Protein AF-A0AAJ2NHM0-F1 (afdb_monomer_lite)

Structure (mmCIF, N/CA/C/O backbone):
data_AF-A0AAJ2NHM0-F1
#
_entry.id   AF-A0AAJ2NHM0-F1
#
loop_
_atom_site.group_PDB
_atom_site.id
_atom_site.type_symbol
_atom_site.label_atom_id
_atom_site.label_alt_id
_atom_site.label_comp_id
_atom_site.label_asym_id
_atom_site.label_entity_id
_atom_site.label_seq_id
_atom_site.pdbx_PDB_ins_code
_atom_site.Cartn_x
_atom_site.Cartn_y
_atom_site.Cartn_z
_atom_site.occupancy
_atom_site.B_iso_or_equiv
_atom_site.auth_seq_id
_atom_site.auth_comp_id
_atom_site.auth_asym_id
_atom_site.auth_atom_id
_atom_site.pdbx_PDB_model_num
ATOM 1 N N . MET A 1 1 ? -3.347 11.157 -1.816 1.00 74.62 1 MET A N 1
ATOM 2 C CA . MET A 1 1 ? -4.010 9.874 -2.076 1.00 74.62 1 MET A CA 1
ATOM 3 C C . MET A 1 1 ? -5.502 10.095 -1.977 1.00 74.62 1 MET A C 1
ATOM 5 O O . MET A 1 1 ? -6.019 10.303 -0.887 1.00 74.62 1 MET A O 1
ATOM 9 N N . LYS A 1 2 ? -6.136 10.195 -3.137 1.00 84.19 2 LYS A N 1
ATOM 10 C CA . LYS A 1 2 ? -7.582 10.243 -3.326 1.00 84.19 2 LYS A CA 1
ATOM 11 C C . LYS A 1 2 ? -8.130 8.821 -3.425 1.00 84.19 2 LYS A C 1
ATOM 13 O O . LYS A 1 2 ? -9.092 8.513 -2.736 1.00 84.19 2 LYS A O 1
ATOM 18 N N . ASP A 1 3 ? -7.444 7.968 -4.189 1.00 89.88 3 ASP A N 1
ATOM 19 C CA . ASP A 1 3 ? -7.868 6.602 -4.480 1.00 89.88 3 ASP A CA 1
ATOM 20 C C . ASP A 1 3 ? -6.742 5.601 -4.192 1.00 89.88 3 ASP A C 1
ATOM 22 O O . ASP A 1 3 ? -5.581 5.812 -4.554 1.00 89.88 3 ASP A O 1
ATOM 26 N N . LEU A 1 4 ? -7.099 4.491 -3.546 1.00 91.81 4 LEU A N 1
ATOM 27 C CA . LEU A 1 4 ? -6.212 3.367 -3.262 1.00 91.81 4 LEU A CA 1
ATOM 28 C C . LEU A 1 4 ? -6.921 2.061 -3.619 1.00 91.81 4 LEU A C 1
ATOM 30 O O . LEU A 1 4 ? -8.015 1.796 -3.124 1.00 91.81 4 LEU A O 1
ATOM 34 N N . ILE A 1 5 ? -6.270 1.228 -4.429 1.00 94.75 5 ILE A N 1
ATOM 35 C CA . ILE A 1 5 ? -6.724 -0.127 -4.752 1.00 94.75 5 ILE A CA 1
ATOM 36 C C . ILE A 1 5 ? -5.659 -1.115 -4.291 1.00 94.75 5 ILE A C 1
ATOM 38 O O . ILE A 1 5 ? -4.505 -1.017 -4.701 1.00 94.75 5 ILE A O 1
ATOM 42 N N . ILE A 1 6 ? -6.064 -2.081 -3.467 1.00 95.19 6 ILE A N 1
ATOM 43 C CA . ILE A 1 6 ? -5.276 -3.264 -3.114 1.00 95.19 6 ILE A CA 1
ATOM 44 C C . ILE A 1 6 ? -6.145 -4.474 -3.449 1.00 95.19 6 ILE A C 1
ATOM 46 O O . ILE A 1 6 ? -7.145 -4.719 -2.775 1.00 95.19 6 ILE A O 1
ATOM 50 N N . GLU A 1 7 ? -5.794 -5.214 -4.498 1.00 96.12 7 GLU A N 1
ATOM 51 C CA . GLU A 1 7 ? -6.589 -6.353 -4.962 1.00 96.12 7 GLU A CA 1
ATOM 52 C C . GLU A 1 7 ? -5.850 -7.671 -4.745 1.00 96.12 7 GLU A C 1
ATOM 54 O O . GLU A 1 7 ? -4.708 -7.857 -5.179 1.00 96.12 7 GLU A O 1
ATOM 59 N N . TYR A 1 8 ? -6.560 -8.611 -4.123 1.00 95.88 8 TYR A N 1
ATOM 60 C CA . TYR A 1 8 ? -6.185 -10.014 -4.060 1.00 95.88 8 TYR A CA 1
ATOM 61 C C . TYR A 1 8 ? -7.289 -10.857 -4.689 1.00 95.88 8 TYR A C 1
ATOM 63 O O . TYR A 1 8 ? -8.471 -10.649 -4.417 1.00 95.88 8 TYR A O 1
ATOM 71 N N . ARG A 1 9 ? -6.904 -11.846 -5.491 1.00 97.50 9 ARG A N 1
ATOM 72 C CA . ARG A 1 9 ? -7.817 -12.816 -6.099 1.00 97.50 9 ARG A CA 1
ATOM 73 C C . ARG A 1 9 ? -7.289 -14.210 -5.828 1.00 97.50 9 ARG A C 1
ATOM 75 O O . ARG A 1 9 ? -6.108 -14.472 -6.044 1.00 97.50 9 ARG A O 1
ATOM 82 N N . ASP A 1 10 ? -8.140 -15.075 -5.286 1.00 97.12 10 ASP A N 1
ATOM 83 C CA . ASP A 1 10 ? -7.780 -16.448 -4.908 1.00 97.12 10 ASP A CA 1
ATOM 84 C C . ASP A 1 10 ? -6.532 -16.521 -4.003 1.00 97.12 10 ASP A C 1
ATOM 86 O O . ASP A 1 10 ? -5.660 -17.374 -4.162 1.00 97.12 10 ASP A O 1
ATOM 90 N N . GLY A 1 11 ? -6.408 -15.564 -3.077 1.00 93.69 11 GLY A N 1
ATOM 91 C CA . GLY A 1 11 ? -5.265 -15.449 -2.166 1.00 93.69 11 GLY A CA 1
ATOM 92 C C . GLY A 1 11 ? -3.969 -14.931 -2.805 1.00 93.69 11 GLY A C 1
ATOM 93 O O . GLY A 1 11 ? -2.955 -14.838 -2.118 1.00 93.69 11 GLY A O 1
ATOM 94 N N . LYS A 1 12 ? -3.974 -14.570 -4.094 1.00 94.19 12 LYS A N 1
ATOM 95 C CA . LYS A 1 12 ? -2.815 -14.020 -4.807 1.00 94.19 12 LYS A CA 1
ATOM 96 C C . LYS A 1 12 ? -2.938 -12.516 -4.968 1.00 94.19 12 LYS A C 1
ATOM 98 O O . LYS A 1 12 ? -4.018 -12.009 -5.259 1.00 94.19 12 LYS A O 1
ATOM 103 N N . PHE A 1 13 ? -1.817 -11.821 -4.809 1.00 92.75 13 PHE A N 1
ATOM 104 C CA . PHE A 1 13 ? -1.723 -10.395 -5.097 1.00 92.75 13 PHE A CA 1
ATOM 105 C C . PHE A 1 13 ? -1.952 -10.149 -6.593 1.00 92.75 13 PHE A C 1
ATOM 107 O O . PHE A 1 13 ? -1.294 -10.779 -7.423 1.00 92.75 13 PHE A O 1
ATOM 114 N N . VAL A 1 14 ? -2.897 -9.265 -6.919 1.00 94.88 14 VAL A N 1
ATOM 115 C CA . VAL A 1 14 ? -3.233 -8.887 -8.299 1.00 94.88 14 VAL A CA 1
ATOM 116 C C . VAL A 1 14 ? -2.652 -7.520 -8.623 1.00 94.88 14 VAL A C 1
ATOM 118 O O . VAL A 1 14 ? -1.905 -7.404 -9.588 1.00 94.88 14 VAL A O 1
ATOM 121 N N . GLN A 1 15 ? -2.971 -6.500 -7.822 1.00 95.25 15 GLN A N 1
ATOM 122 C CA . GLN A 1 15 ? -2.502 -5.137 -8.063 1.00 95.25 15 GLN A CA 1
ATOM 123 C C . GLN A 1 15 ? -2.487 -4.279 -6.798 1.00 95.25 15 GLN A C 1
ATOM 125 O O . GLN A 1 15 ? -3.258 -4.482 -5.855 1.00 95.25 15 GLN A O 1
ATOM 130 N N . LEU A 1 16 ? -1.627 -3.266 -6.847 1.00 95.50 16 LEU A N 1
ATOM 131 C CA . LEU A 1 16 ? -1.645 -2.092 -5.990 1.00 95.50 16 LEU A CA 1
ATOM 132 C C . LEU A 1 16 ? -1.684 -0.870 -6.909 1.00 95.50 16 LEU A C 1
ATOM 134 O O . LEU A 1 16 ? -0.778 -0.709 -7.724 1.00 95.50 16 LEU A O 1
ATOM 138 N N . ALA A 1 17 ? -2.685 -0.005 -6.762 1.00 94.75 17 ALA A N 1
ATOM 139 C CA . ALA A 1 17 ? -2.756 1.252 -7.501 1.00 94.75 17 ALA A CA 1
ATOM 140 C C . ALA A 1 17 ? -3.032 2.436 -6.570 1.00 94.75 17 ALA A C 1
ATOM 142 O O . ALA A 1 17 ? -3.893 2.352 -5.692 1.00 94.75 17 ALA A O 1
ATOM 143 N N . ILE A 1 18 ? -2.305 3.537 -6.775 1.00 92.69 18 ILE A N 1
ATOM 144 C CA . ILE A 1 18 ? -2.462 4.789 -6.024 1.00 92.69 18 ILE A CA 1
ATOM 145 C C . ILE A 1 18 ? -2.797 5.893 -7.015 1.00 92.69 18 ILE A C 1
ATOM 147 O O . ILE A 1 18 ? -2.022 6.143 -7.935 1.00 92.69 18 ILE A O 1
ATOM 151 N N . ASP A 1 19 ? -3.938 6.555 -6.830 1.00 91.81 19 ASP A N 1
ATOM 152 C CA . ASP A 1 19 ? -4.383 7.670 -7.675 1.00 91.81 19 ASP A CA 1
ATOM 153 C C . ASP A 1 19 ? -4.350 7.328 -9.188 1.00 91.81 19 ASP A C 1
ATOM 155 O O . ASP A 1 19 ? -4.018 8.160 -10.030 1.00 91.81 19 ASP A O 1
ATOM 159 N N . GLY A 1 20 ? -4.670 6.071 -9.530 1.00 92.62 20 GLY A N 1
ATOM 160 C CA . GLY A 1 20 ? -4.668 5.542 -10.902 1.00 92.62 20 GLY A CA 1
ATOM 161 C C . GLY A 1 20 ? -3.319 5.015 -11.413 1.00 92.62 20 GLY A C 1
ATOM 162 O O . GLY A 1 20 ? -3.261 4.498 -12.526 1.00 92.62 20 GLY A O 1
ATOM 163 N N . VAL A 1 21 ? -2.244 5.106 -10.624 1.00 91.38 21 VAL A N 1
ATOM 164 C CA . VAL A 1 21 ? -0.911 4.595 -10.981 1.00 91.38 21 VAL A CA 1
ATOM 165 C C . VAL A 1 21 ? -0.699 3.204 -10.392 1.00 91.38 21 VAL A C 1
ATOM 167 O O . VAL A 1 21 ? -0.668 3.045 -9.172 1.00 91.38 21 VAL A O 1
ATOM 170 N N . GLU A 1 22 ? -0.521 2.207 -11.258 1.00 93.38 22 GLU A N 1
ATOM 171 C CA . GLU A 1 22 ? -0.207 0.829 -10.870 1.00 93.38 22 GLU A CA 1
ATOM 172 C C . GLU A 1 22 ? 1.259 0.689 -10.423 1.00 93.38 22 GLU A C 1
ATOM 174 O O . GLU A 1 22 ? 2.189 1.117 -11.112 1.00 93.38 22 GLU A O 1
ATOM 179 N N . MET A 1 23 ? 1.469 0.051 -9.272 1.00 91.00 23 MET A N 1
ATOM 180 C CA . MET A 1 23 ? 2.786 -0.219 -8.700 1.00 91.00 23 MET A CA 1
ATOM 181 C C . MET A 1 23 ? 3.253 -1.629 -9.070 1.00 91.00 23 MET A C 1
ATOM 183 O O . MET A 1 23 ? 2.605 -2.621 -8.736 1.00 91.00 23 MET A O 1
ATOM 187 N N . LYS A 1 24 ? 4.422 -1.733 -9.709 1.00 89.88 24 LYS A N 1
ATOM 188 C CA . LYS A 1 24 ? 5.037 -3.014 -10.095 1.00 89.88 24 LYS A CA 1
ATOM 189 C C . LYS A 1 24 ? 6.062 -3.491 -9.065 1.00 89.88 24 LYS A C 1
ATOM 191 O O . LYS A 1 24 ? 6.630 -2.696 -8.324 1.00 89.88 24 LYS A O 1
ATOM 196 N N . HIS A 1 25 ? 6.325 -4.801 -9.060 1.00 90.81 25 HIS A N 1
ATOM 197 C CA . HIS A 1 25 ? 7.372 -5.449 -8.249 1.00 90.81 25 HIS A CA 1
ATOM 198 C C . HIS A 1 25 ? 7.278 -5.180 -6.738 1.00 90.81 25 HIS A C 1
ATOM 200 O O . HIS A 1 25 ? 8.296 -5.119 -6.042 1.00 90.81 25 HIS A O 1
ATOM 206 N N . VAL A 1 26 ? 6.051 -5.037 -6.236 1.00 92.75 26 VAL A N 1
ATOM 207 C CA . VAL A 1 26 ? 5.762 -4.885 -4.809 1.00 92.75 26 VAL A CA 1
ATOM 208 C C . VAL A 1 26 ? 6.077 -6.191 -4.082 1.00 92.75 26 VAL A C 1
ATOM 210 O O . VAL A 1 26 ? 5.622 -7.261 -4.479 1.00 92.75 26 VAL A O 1
ATOM 213 N N . THR A 1 27 ? 6.862 -6.101 -3.013 1.00 93.56 27 THR A N 1
ATOM 214 C CA . THR A 1 27 ? 7.251 -7.235 -2.162 1.00 93.56 27 THR A CA 1
ATOM 215 C C . THR A 1 27 ? 6.597 -7.188 -0.788 1.00 93.56 27 THR A C 1
ATOM 217 O O . THR A 1 27 ? 6.428 -8.226 -0.155 1.00 93.56 27 THR A O 1
ATOM 220 N N . SER A 1 28 ? 6.217 -5.999 -0.320 1.00 94.94 28 SER A N 1
ATOM 221 C CA . SER A 1 28 ? 5.551 -5.799 0.965 1.00 94.94 28 SER A CA 1
ATOM 222 C C . SER A 1 28 ? 4.591 -4.621 0.888 1.00 94.94 28 SER A C 1
ATOM 224 O O . SER A 1 28 ? 4.890 -3.601 0.262 1.00 94.94 28 SER A O 1
ATOM 226 N N . ILE A 1 29 ? 3.448 -4.778 1.552 1.00 94.88 29 ILE A N 1
ATOM 227 C CA . ILE A 1 29 ? 2.419 -3.757 1.710 1.00 94.88 29 ILE A CA 1
ATOM 228 C C . ILE A 1 29 ? 2.044 -3.718 3.187 1.00 94.88 29 ILE A C 1
ATOM 230 O O . ILE A 1 29 ? 1.639 -4.729 3.758 1.00 94.88 29 ILE A O 1
ATOM 234 N N . GLN A 1 30 ? 2.136 -2.539 3.79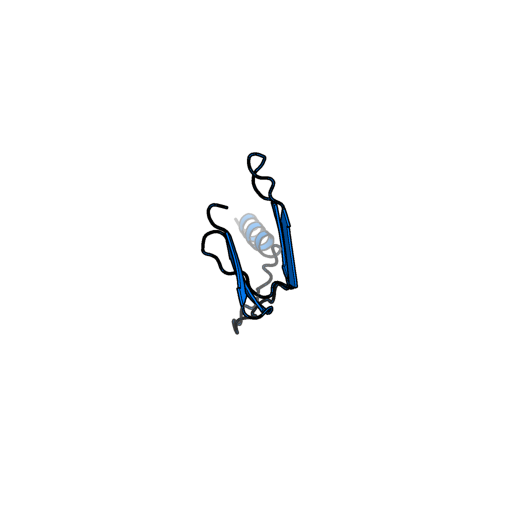0 1.00 95.12 30 GLN A N 1
ATOM 235 C CA . GLN A 1 30 ? 1.598 -2.264 5.113 1.00 95.12 30 GLN A CA 1
ATOM 236 C C . GLN A 1 30 ? 0.647 -1.078 5.012 1.00 95.12 30 GLN A C 1
ATOM 238 O O . GLN A 1 30 ? 1.036 0.006 4.583 1.00 95.12 30 GLN A O 1
ATOM 243 N N . PHE A 1 31 ? -0.601 -1.285 5.419 1.00 92.88 31 PHE A N 1
ATOM 244 C CA . PHE A 1 31 ? -1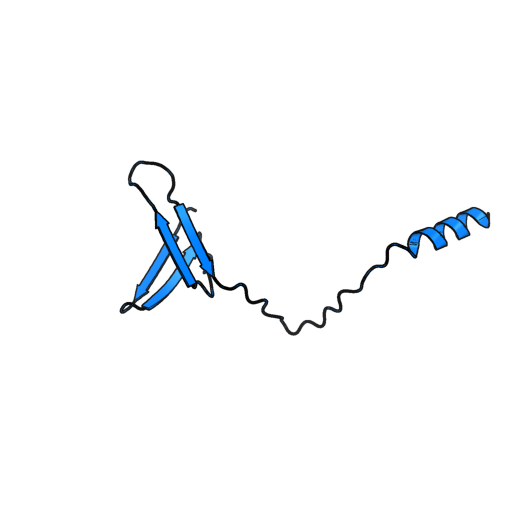.635 -0.260 5.403 1.00 92.88 31 PHE A CA 1
ATOM 245 C C . PHE A 1 31 ? -2.209 -0.082 6.808 1.00 92.88 31 PHE A C 1
ATOM 247 O O . PHE A 1 31 ? -2.571 -1.062 7.457 1.00 92.88 31 PHE A O 1
ATOM 254 N N . SER A 1 32 ? -2.277 1.162 7.277 1.00 91.75 32 SER A N 1
ATOM 255 C CA . SER A 1 32 ? -2.849 1.534 8.569 1.00 91.75 32 SER A CA 1
ATOM 256 C C . SER A 1 32 ? -3.870 2.646 8.378 1.00 91.75 32 SER A C 1
ATOM 258 O O . SER A 1 32 ? -3.574 3.681 7.777 1.00 91.75 32 SER A O 1
ATOM 260 N N . HIS A 1 33 ? -5.076 2.428 8.889 1.00 90.06 33 HIS A N 1
ATOM 261 C CA . HIS A 1 33 ? -6.179 3.370 8.805 1.00 90.06 33 HIS A CA 1
ATOM 262 C C . HIS A 1 33 ? -7.058 3.233 10.044 1.00 90.06 33 HIS A C 1
ATOM 264 O O . HIS A 1 33 ? -7.566 2.145 10.324 1.00 90.06 33 HIS A O 1
ATOM 270 N N . THR A 1 34 ? -7.272 4.346 10.742 1.00 91.25 34 THR A N 1
ATOM 271 C CA . THR A 1 34 ? -8.265 4.443 11.811 1.00 91.25 34 THR A CA 1
ATOM 272 C C . THR A 1 34 ? -9.421 5.304 11.319 1.00 91.25 34 THR A C 1
ATOM 274 O O . THR A 1 34 ? -9.234 6.463 10.950 1.00 91.25 34 THR A O 1
ATOM 277 N N . VAL A 1 35 ? -10.624 4.728 11.285 1.00 89.06 35 VAL A N 1
ATOM 278 C CA . VAL A 1 35 ? -11.822 5.409 10.775 1.00 89.06 35 VAL A CA 1
ATOM 279 C C . VAL A 1 35 ? -12.126 6.642 11.625 1.00 89.06 35 VAL A C 1
ATOM 281 O O . VAL A 1 35 ? -12.259 6.539 12.841 1.00 89.06 35 VAL A O 1
ATOM 284 N N . GLY A 1 36 ? -12.286 7.794 10.972 1.00 87.50 36 GLY A N 1
ATOM 285 C CA . GLY A 1 36 ? -12.617 9.059 11.637 1.00 87.50 36 GLY A CA 1
ATOM 286 C C . GLY A 1 36 ? -11.420 9.801 12.237 1.00 87.50 36 GLY A C 1
ATOM 287 O O . GLY A 1 36 ? -11.617 10.855 12.835 1.00 87.50 36 GLY A O 1
ATOM 288 N N . GLU A 1 37 ? -10.200 9.287 12.065 1.00 86.69 37 GLU A N 1
ATOM 289 C CA . GLU A 1 37 ? -8.969 9.943 12.508 1.00 86.69 37 GLU A CA 1
ATOM 290 C C . GLU A 1 37 ? -8.140 10.460 11.313 1.00 86.69 37 GLU A C 1
ATOM 292 O O . GLU A 1 37 ? -8.679 10.937 10.314 1.00 86.69 37 GLU A O 1
ATOM 297 N N . ASN A 1 38 ? -6.811 10.417 11.440 1.00 80.12 38 ASN A N 1
ATOM 298 C CA . ASN A 1 38 ? -5.852 10.908 10.460 1.00 80.12 38 ASN A CA 1
ATOM 299 C C . ASN A 1 38 ? -5.962 10.198 9.104 1.00 80.12 38 ASN A C 1
ATOM 301 O O . ASN A 1 38 ? -6.511 9.104 8.967 1.00 80.12 38 ASN A O 1
ATOM 305 N N . VAL A 1 39 ? -5.345 10.817 8.095 1.00 84.81 39 VAL A N 1
ATOM 306 C CA . VAL A 1 39 ? -5.181 10.214 6.770 1.00 84.81 39 VAL A CA 1
ATOM 307 C C . VAL A 1 39 ? -4.511 8.833 6.867 1.00 84.81 39 VAL A C 1
ATOM 309 O O . VAL A 1 39 ? -3.587 8.653 7.668 1.00 84.81 39 VAL A O 1
ATOM 312 N N . PRO A 1 40 ? -4.947 7.849 6.059 1.00 88.44 40 PRO A N 1
ATOM 313 C CA . PRO A 1 40 ? -4.373 6.513 6.090 1.00 88.44 40 PRO A CA 1
ATOM 314 C C . PRO A 1 40 ? -2.886 6.533 5.727 1.00 88.44 40 PRO A C 1
ATOM 316 O O . PRO A 1 40 ? -2.445 7.282 4.853 1.00 88.44 40 PRO A O 1
ATOM 319 N N . THR A 1 41 ? -2.116 5.668 6.381 1.00 90.88 41 THR A N 1
ATOM 320 C CA . THR A 1 41 ? -0.693 5.463 6.101 1.00 90.88 41 THR A CA 1
ATOM 321 C C . THR A 1 41 ? -0.514 4.193 5.282 1.00 90.88 41 THR A C 1
ATOM 323 O O . THR A 1 41 ? -0.971 3.121 5.677 1.00 90.88 41 THR A O 1
ATOM 326 N N . LEU A 1 42 ? 0.183 4.307 4.154 1.00 92.06 42 LEU A N 1
ATOM 327 C CA . LEU A 1 42 ? 0.550 3.189 3.293 1.00 92.06 42 LEU A CA 1
ATOM 328 C C . LEU A 1 42 ? 2.073 3.145 3.149 1.00 92.06 42 LEU A C 1
ATOM 330 O O . LEU A 1 42 ? 2.688 4.113 2.705 1.00 92.06 42 LEU A O 1
ATOM 334 N N . THR A 1 43 ? 2.675 2.016 3.505 1.00 93.75 43 THR A N 1
ATOM 335 C CA . THR A 1 43 ? 4.091 1.719 3.288 1.00 93.75 43 THR A CA 1
ATOM 336 C C . THR A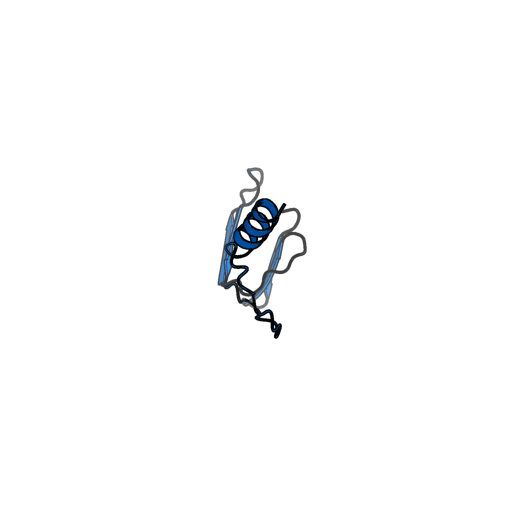 1 43 ? 4.203 0.586 2.283 1.00 93.75 43 THR A C 1
ATOM 338 O O . THR A 1 43 ? 3.570 -0.458 2.427 1.00 93.75 43 THR A O 1
ATOM 341 N N . VAL A 1 44 ? 5.0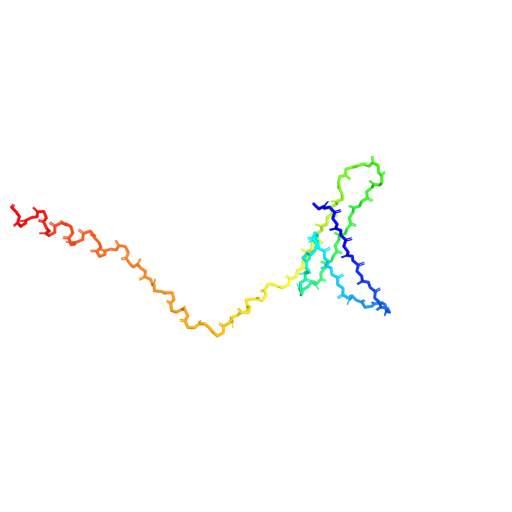21 0.803 1.258 1.00 93.38 44 VAL A N 1
ATOM 342 C CA . VAL A 1 44 ? 5.246 -0.152 0.175 1.00 93.38 44 VAL A CA 1
ATOM 343 C C . VAL A 1 44 ? 6.740 -0.399 0.081 1.00 93.38 44 VAL A C 1
ATOM 345 O O . VAL A 1 44 ? 7.537 0.535 0.136 1.00 93.38 44 VAL A O 1
ATOM 348 N N . SER A 1 45 ? 7.132 -1.657 -0.052 1.00 94.44 45 SER A N 1
ATOM 349 C CA . SER A 1 45 ? 8.490 -2.027 -0.443 1.00 94.44 45 SER A CA 1
ATOM 350 C C . SER A 1 45 ? 8.428 -2.839 -1.721 1.00 94.44 45 SER A C 1
ATOM 352 O O . SER A 1 45 ? 7.465 -3.568 -1.962 1.00 94.44 45 SER A O 1
ATOM 354 N N . GLY A 1 46 ? 9.448 -2.698 -2.552 1.00 91.94 46 GLY A N 1
ATOM 355 C CA . GLY A 1 46 ? 9.526 -3.378 -3.829 1.00 91.94 46 GLY A CA 1
ATOM 356 C C . GLY A 1 46 ? 10.902 -3.221 -4.445 1.00 91.94 46 GLY A C 1
ATOM 357 O O . GLY A 1 46 ? 11.764 -2.514 -3.917 1.00 91.94 46 GLY A O 1
ATOM 358 N N . HIS A 1 47 ? 11.105 -3.892 -5.568 1.00 90.31 47 HIS A N 1
ATOM 359 C CA . HIS A 1 47 ? 12.332 -3.750 -6.334 1.00 90.31 47 HIS A CA 1
ATOM 360 C C . HIS A 1 47 ? 12.154 -2.692 -7.414 1.00 90.31 47 HIS A C 1
ATOM 362 O O . HIS A 1 47 ? 11.237 -2.771 -8.226 1.00 90.31 47 HIS A O 1
ATOM 368 N N . VAL A 1 48 ? 13.082 -1.741 -7.467 1.00 82.94 48 VAL A N 1
ATOM 36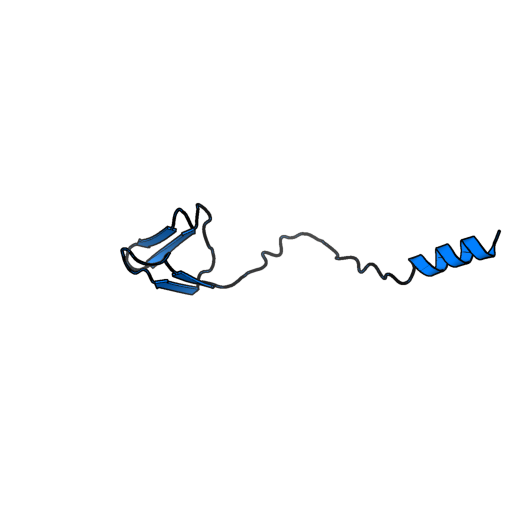9 C CA . VAL A 1 48 ? 13.204 -0.844 -8.613 1.00 82.94 48 VAL A CA 1
ATOM 370 C C . VAL A 1 48 ? 14.130 -1.526 -9.602 1.00 82.94 48 VAL A C 1
ATOM 372 O O . VAL A 1 48 ? 15.340 -1.592 -9.394 1.00 82.94 48 VAL A O 1
ATOM 375 N N . TRP A 1 49 ? 13.552 -2.090 -10.652 1.00 76.62 49 TRP A N 1
ATOM 376 C CA . TRP A 1 49 ? 14.333 -2.552 -11.783 1.00 76.62 49 TRP A CA 1
ATOM 377 C C . TRP A 1 49 ? 14.478 -1.336 -12.680 1.00 76.62 49 TRP A C 1
ATOM 379 O O . TRP A 1 49 ? 13.477 -0.770 -13.123 1.00 76.62 49 TRP A O 1
ATOM 389 N N . SER A 1 50 ? 15.711 -0.907 -12.940 1.00 63.00 50 SER A N 1
ATOM 390 C CA . SER A 1 50 ? 15.918 -0.176 -14.173 1.00 63.00 50 SER A CA 1
ATOM 391 C C . SER A 1 50 ? 15.609 -1.182 -15.272 1.00 63.00 50 SER A C 1
ATOM 393 O O . SER A 1 50 ? 16.378 -2.106 -15.534 1.00 63.00 50 SER A O 1
ATOM 395 N N . GLU A 1 51 ? 14.460 -1.033 -15.923 1.00 57.28 51 GLU A N 1
ATOM 396 C CA . GLU A 1 51 ? 14.431 -1.405 -17.322 1.00 57.28 51 GLU A CA 1
ATOM 397 C C . GLU A 1 51 ? 15.479 -0.499 -17.970 1.00 57.28 51 GLU A C 1
ATOM 399 O O . GLU A 1 51 ? 15.217 0.656 -18.304 1.00 57.28 51 GLU A O 1
ATOM 404 N N . TYR A 1 52 ? 16.719 -0.994 -18.051 1.00 47.06 52 TYR A N 1
ATOM 405 C CA . TYR A 1 52 ? 17.644 -0.582 -19.087 1.00 47.06 52 TYR A CA 1
ATOM 406 C C . TYR A 1 52 ? 16.896 -0.889 -20.379 1.00 47.06 52 TYR A C 1
ATOM 408 O O . TYR A 1 52 ? 16.999 -1.974 -20.954 1.00 47.06 52 TYR A O 1
ATOM 416 N N . GLY A 1 53 ? 16.085 0.073 -20.820 1.00 46.03 53 GLY A N 1
ATOM 417 C CA . GLY A 1 53 ? 15.779 0.193 -22.220 1.00 46.03 53 GLY A CA 1
ATOM 418 C C . GLY A 1 53 ? 17.116 0.069 -22.933 1.00 46.03 53 GLY A C 1
ATOM 419 O O . GLY A 1 53 ? 18.111 0.661 -22.508 1.00 46.03 53 GLY A O 1
ATOM 420 N N . LYS A 1 54 ? 17.157 -0.749 -23.980 1.00 46.91 54 LYS A N 1
ATOM 421 C CA . LYS A 1 54 ? 18.153 -0.598 -25.035 1.00 46.91 54 LYS A CA 1
ATOM 422 C C . LYS A 1 54 ? 18.115 0.862 -25.484 1.00 46.91 54 LYS A C 1
ATOM 424 O O . LYS A 1 54 ? 17.322 1.247 -26.332 1.00 46.91 54 LYS A O 1
ATOM 429 N N . GLY A 1 55 ? 18.917 1.671 -24.832 1.00 45.59 55 GLY A N 1
ATOM 430 C CA . GLY A 1 55 ? 19.173 3.052 -25.125 1.00 45.59 55 GLY A CA 1
ATOM 431 C C . GLY A 1 55 ? 20.659 3.156 -24.921 1.00 45.59 55 GLY A C 1
ATOM 432 O O . GLY A 1 55 ? 21.123 3.164 -23.784 1.00 45.59 55 GLY A O 1
ATOM 433 N N . ASP A 1 56 ? 21.393 3.169 -26.026 1.00 48.97 56 ASP A N 1
ATOM 434 C CA . ASP A 1 56 ? 22.790 3.573 -26.070 1.00 48.97 56 ASP A CA 1
ATOM 435 C C . ASP A 1 56 ? 22.872 5.045 -25.642 1.00 48.97 56 ASP A C 1
ATOM 437 O O . ASP A 1 56 ? 23.076 5.951 -26.441 1.00 48.97 56 ASP A O 1
ATOM 441 N N . GLN A 1 57 ? 22.646 5.318 -24.364 1.00 54.66 57 GLN A N 1
ATOM 442 C CA . GLN A 1 57 ? 22.930 6.601 -23.760 1.00 54.66 57 GLN A CA 1
ATOM 443 C C . GLN A 1 57 ? 24.278 6.447 -23.083 1.00 54.66 57 GLN A C 1
ATOM 445 O O . GLN A 1 57 ? 24.392 6.225 -21.878 1.00 54.66 57 GLN A O 1
ATOM 450 N N . LYS A 1 58 ? 25.322 6.551 -23.912 1.00 49.34 58 LYS A N 1
ATOM 451 C CA . LYS A 1 58 ? 26.650 6.954 -23.461 1.00 49.34 58 LYS A CA 1
ATOM 452 C C . LYS A 1 58 ? 26.456 8.278 -22.717 1.00 49.34 58 LYS A C 1
ATOM 454 O O . LYS A 1 58 ? 26.324 9.326 -23.342 1.00 49.34 58 LYS A O 1
ATOM 459 N N . LEU A 1 59 ? 26.378 8.216 -21.390 1.00 54.50 59 LEU A N 1
ATOM 460 C CA . LEU A 1 59 ? 26.490 9.391 -20.540 1.00 54.50 59 LEU A CA 1
ATOM 461 C C . LEU A 1 59 ? 27.899 9.937 -20.756 1.00 54.50 59 LEU A C 1
ATOM 463 O O . LEU A 1 59 ? 28.880 9.383 -20.261 1.00 54.50 59 LEU A O 1
ATOM 467 N N . GLU A 1 60 ? 28.008 10.965 -21.587 1.00 59.44 60 GLU A N 1
ATOM 468 C CA . GLU A 1 60 ? 29.275 11.629 -21.822 1.00 59.44 60 GLU A CA 1
ATOM 469 C C . GLU A 1 60 ? 29.620 12.434 -20.568 1.00 59.44 60 GLU A C 1
ATOM 471 O O . GLU A 1 60 ? 28.881 13.335 -20.164 1.00 59.44 60 GLU A O 1
ATOM 476 N N . GLN A 1 61 ? 30.718 12.062 -19.905 1.00 61.00 61 GLN A N 1
ATOM 477 C CA . GLN A 1 61 ? 31.299 12.889 -18.856 1.00 61.00 61 GLN A CA 1
ATOM 478 C C . GLN A 1 61 ? 31.696 14.224 -19.481 1.00 61.00 61 GLN A C 1
ATOM 480 O O . GLN A 1 61 ? 32.641 14.303 -20.263 1.00 61.00 61 GLN A O 1
ATOM 485 N N . VAL A 1 62 ? 30.965 15.279 -19.132 1.00 60.00 62 VAL A N 1
ATOM 486 C CA . VAL A 1 62 ? 31.403 16.644 -19.402 1.00 60.00 62 VAL A CA 1
ATOM 487 C C . VAL A 1 62 ? 32.447 16.989 -18.349 1.00 60.00 62 VAL A C 1
ATOM 489 O O . VAL A 1 62 ? 32.117 17.419 -17.241 1.00 60.00 62 VAL A O 1
ATOM 492 N N . ASP A 1 63 ? 33.717 16.780 -18.690 1.00 61.12 63 ASP A N 1
ATOM 493 C CA . ASP A 1 63 ? 34.825 17.328 -17.918 1.00 61.12 63 ASP A CA 1
ATOM 494 C C . ASP A 1 63 ? 34.741 18.860 -17.962 1.00 61.12 63 ASP A C 1
ATOM 496 O O . ASP A 1 63 ? 34.995 19.505 -18.980 1.00 61.12 63 ASP A O 1
ATOM 500 N N . LYS A 1 64 ? 34.387 19.472 -16.826 1.00 58.88 64 LYS A N 1
ATOM 501 C CA . LYS A 1 64 ? 34.286 20.937 -16.657 1.00 58.88 64 LYS A CA 1
ATOM 502 C C . LYS A 1 64 ? 35.632 21.665 -16.797 1.00 58.88 64 LYS A C 1
ATOM 504 O O . LYS A 1 64 ? 35.679 22.883 -16.640 1.00 58.88 64 LYS A O 1
ATOM 509 N N . GLN A 1 65 ? 36.725 20.948 -17.052 1.00 55.75 65 GLN A N 1
ATOM 510 C CA . GLN A 1 65 ? 38.076 21.499 -17.027 1.00 55.75 65 GLN A CA 1
ATOM 511 C C . GL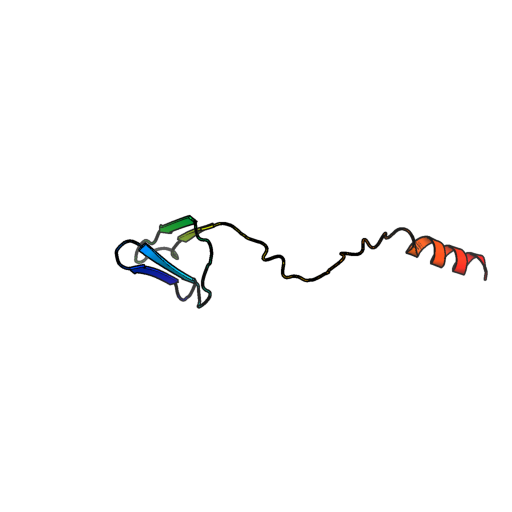N A 1 65 ? 38.512 22.122 -18.362 1.00 55.75 65 GLN A C 1
ATOM 513 O O . GLN A 1 65 ? 39.446 22.920 -18.380 1.00 55.75 65 GLN A O 1
ATOM 518 N N . THR A 1 66 ? 37.821 21.839 -19.469 1.00 55.16 66 THR A N 1
ATOM 519 C CA . THR A 1 66 ? 38.201 22.371 -20.791 1.00 55.16 66 THR A CA 1
ATOM 520 C C . THR A 1 66 ? 37.734 23.815 -21.005 1.00 55.16 66 THR A C 1
ATOM 522 O O . THR A 1 66 ? 38.446 24.604 -21.617 1.00 55.16 66 THR A O 1
ATOM 525 N N . SER A 1 67 ? 36.589 24.203 -20.425 1.00 55.28 67 SER A N 1
ATOM 526 C CA . SER A 1 67 ? 35.964 25.517 -20.669 1.00 55.28 67 SER A CA 1
ATOM 527 C C . SER A 1 67 ? 36.791 26.707 -20.172 1.00 55.28 67 SER A C 1
ATOM 529 O O . SER A 1 67 ? 36.691 27.787 -20.742 1.00 55.28 67 SER A O 1
ATOM 531 N N . TRP A 1 68 ? 37.606 26.534 -19.128 1.00 56.22 68 TRP A N 1
ATOM 532 C CA . TRP A 1 68 ? 38.421 27.626 -18.580 1.00 56.22 68 TRP A CA 1
ATOM 533 C C . TRP A 1 68 ? 39.637 27.951 -19.455 1.00 56.22 68 TRP A C 1
ATOM 535 O O . TRP A 1 68 ? 40.054 29.103 -19.541 1.00 56.22 68 TRP A O 1
ATOM 545 N N . ASN A 1 69 ? 40.207 26.950 -20.128 1.00 59.59 69 ASN A N 1
ATOM 546 C CA . ASN A 1 69 ? 41.440 27.134 -20.892 1.00 59.59 69 ASN A CA 1
ATOM 547 C C . ASN A 1 69 ? 41.211 27.899 -22.202 1.00 59.59 69 ASN A C 1
ATOM 549 O O . ASN A 1 69 ? 42.083 28.663 -22.619 1.00 59.59 69 ASN A O 1
ATOM 553 N N . ASP A 1 70 ? 40.045 27.732 -22.826 1.00 62.09 70 ASP A N 1
ATOM 554 C CA . ASP A 1 70 ? 39.709 28.423 -24.074 1.00 62.09 70 ASP A CA 1
ATOM 555 C C . ASP A 1 70 ? 39.363 29.901 -23.839 1.00 62.09 70 ASP A C 1
ATOM 557 O O . ASP A 1 70 ? 39.720 30.760 -24.647 1.00 62.09 70 ASP A O 1
ATOM 561 N N . GLU A 1 71 ? 38.743 30.224 -22.701 1.00 60.38 71 GLU A N 1
ATOM 562 C CA . GLU A 1 71 ? 38.418 31.602 -22.321 1.00 60.38 71 GLU A CA 1
ATOM 563 C C . GLU A 1 71 ? 39.673 32.393 -21.916 1.00 60.38 71 GLU A C 1
ATOM 565 O O . GLU A 1 71 ? 39.877 33.514 -22.382 1.00 60.38 71 GLU A O 1
ATOM 570 N N . VAL A 1 72 ? 40.586 31.779 -21.154 1.00 63.34 72 VAL A N 1
ATOM 571 C CA . VAL A 1 72 ? 41.865 32.408 -20.775 1.00 63.34 72 VAL A CA 1
ATOM 572 C C . VAL A 1 72 ? 42.747 32.673 -21.997 1.00 63.34 72 VAL A C 1
ATOM 574 O O . VAL A 1 72 ? 43.317 33.757 -22.117 1.00 63.34 72 VAL A O 1
ATOM 577 N N . LYS A 1 73 ? 42.828 31.734 -22.950 1.00 63.34 73 LYS A N 1
ATOM 578 C CA . LYS A 1 73 ? 43.588 31.949 -24.193 1.00 63.34 73 LYS A CA 1
ATOM 579 C C . LYS A 1 73 ? 43.028 33.082 -25.045 1.00 63.34 73 LYS A C 1
ATOM 581 O O . LYS A 1 73 ? 43.796 33.756 -25.722 1.00 63.34 73 LYS A O 1
ATOM 586 N N . ARG A 1 74 ? 41.712 33.288 -25.020 1.00 66.56 74 ARG A N 1
ATOM 587 C CA . ARG A 1 74 ? 41.049 34.342 -25.787 1.00 66.56 74 ARG A CA 1
ATOM 588 C C . ARG A 1 74 ? 41.293 35.733 -25.193 1.00 66.56 74 ARG A C 1
ATOM 590 O O . ARG A 1 74 ? 41.476 36.670 -25.952 1.00 66.56 74 ARG A O 1
ATOM 597 N N . ILE A 1 75 ? 41.372 35.845 -23.866 1.00 68.56 75 ILE A N 1
ATOM 598 C CA . ILE A 1 75 ? 41.675 37.106 -23.163 1.00 68.56 75 ILE A CA 1
ATOM 599 C C . ILE A 1 75 ? 43.159 37.493 -23.294 1.00 68.56 75 ILE A C 1
ATOM 601 O O . ILE A 1 75 ? 43.492 38.670 -23.298 1.00 68.56 75 ILE A O 1
ATOM 605 N N . MET A 1 76 ? 44.066 36.517 -23.405 1.00 64.56 76 MET A N 1
ATOM 606 C CA . MET A 1 76 ? 45.514 36.772 -23.482 1.00 64.56 76 MET A CA 1
ATOM 607 C C . MET A 1 76 ? 46.039 37.113 -24.887 1.00 64.56 76 MET A C 1
ATOM 609 O O . MET A 1 76 ? 47.222 37.421 -25.023 1.00 64.56 76 MET A O 1
ATOM 613 N N . ASN A 1 77 ? 45.195 37.023 -25.919 1.00 60.94 77 ASN A N 1
ATOM 614 C CA . ASN A 1 77 ? 45.569 37.246 -27.319 1.00 60.94 77 ASN A CA 1
ATOM 615 C C . ASN A 1 77 ? 44.905 38.494 -27.946 1.00 60.94 77 ASN A C 1
ATOM 617 O O . ASN A 1 77 ? 44.979 38.647 -29.167 1.00 60.94 77 ASN A O 1
ATOM 621 N N . GLU A 1 78 ? 44.285 39.360 -27.135 1.00 52.09 78 GLU A N 1
ATOM 622 C CA . GLU A 1 78 ? 43.839 40.718 -27.508 1.00 52.09 78 GLU A CA 1
ATOM 623 C C . GLU A 1 78 ? 44.778 41.791 -26.938 1.00 52.09 78 GLU A C 1
ATOM 625 O O . GLU A 1 78 ? 45.170 41.678 -25.753 1.00 52.09 78 GLU A O 1
#

Foldseek 3Di:
DPDWDFDDDPNHTDFTDDPRRTDPFWDDWDWDDDPPDDDIDIDTDGDDDPPPDPDPPPVDPPPPPPVVVVVVVVVVPD

Sequence (78 aa):
MKDLIIEYRDGKFVQLAIDGVEMKHVTSIQFSHTVGENVPTLTVSGHVWSEYGKGDQKLEQVDKQTSWNDEVKRIMNE

Secondary structure (DSSP, 8-state):
---EEEEEETTEEEEEEETTEEPPSEEEEEEE--TTSSPPEEEEEE-------S---------TTHHHHHHHHHHTT-

pLDDT: mean 78.58, std 17.34, range [45.59, 97.5]

Radius of gyration: 25.24 Å; chains: 1; bounding box: 58×57×40 Å